Protein AF-G2E8I8-F1 (afdb_monomer_lite)

Foldseek 3Di:
DDDPDDPPDLLALVLLVCLQPDPDQLVVSCVVSVHDSVVSVVSNPDPHSDDDDPDDPDDPDPDDPVLVVVLVVCCVVVVDDPVVSVVCSVVPPD

Organism: NCBI:txid765913

Structure (mmCIF, N/CA/C/O backbone):
data_AF-G2E8I8-F1
#
_entry.id   AF-G2E8I8-F1
#
loop_
_atom_site.group_PDB
_atom_site.id
_atom_site.type_symbol
_atom_site.label_atom_id
_atom_site.label_alt_id
_atom_site.label_comp_id
_atom_site.label_asym_id
_atom_site.label_entity_id
_atom_site.label_seq_id
_atom_site.pdbx_PDB_ins_code
_atom_site.Cartn_x
_atom_site.Cartn_y
_atom_site.Cartn_z
_atom_site.occupancy
_atom_site.B_iso_or_equiv
_atom_site.auth_seq_id
_atom_site.auth_comp_id
_atom_site.auth_asym_id
_atom_site.auth_atom_id
_atom_site.pdbx_PDB_model_num
ATOM 1 N N . MET A 1 1 ? 6.477 13.180 8.780 1.00 54.84 1 MET A N 1
ATOM 2 C CA . MET A 1 1 ? 5.552 12.153 8.260 1.00 54.84 1 MET A CA 1
ATOM 3 C C . MET A 1 1 ? 4.396 12.890 7.606 1.00 54.84 1 MET A C 1
ATOM 5 O O . MET A 1 1 ? 3.645 13.540 8.322 1.00 54.84 1 MET A O 1
ATOM 9 N N . GLU A 1 2 ? 4.308 12.911 6.275 1.00 63.94 2 GLU A N 1
ATOM 10 C CA . GLU A 1 2 ? 3.172 13.553 5.601 1.00 63.94 2 GLU A CA 1
ATOM 11 C C . GLU A 1 2 ? 1.945 12.647 5.696 1.00 63.94 2 GLU A C 1
ATOM 13 O O . GLU A 1 2 ? 1.866 11.607 5.044 1.00 63.94 2 GLU A O 1
ATOM 18 N N . ILE A 1 3 ? 0.986 13.028 6.536 1.00 68.62 3 ILE A N 1
ATOM 19 C CA . ILE A 1 3 ? -0.277 12.305 6.672 1.00 68.62 3 ILE A CA 1
ATOM 20 C C . ILE A 1 3 ? -1.274 12.935 5.697 1.00 68.62 3 ILE A C 1
ATOM 22 O O . ILE A 1 3 ? -1.838 13.996 5.963 1.00 68.62 3 ILE A O 1
ATOM 26 N N . ARG A 1 4 ? -1.513 12.278 4.557 1.00 77.00 4 ARG A N 1
ATOM 27 C CA . ARG A 1 4 ? -2.554 12.681 3.594 1.00 77.00 4 ARG A CA 1
ATOM 28 C C . ARG A 1 4 ? -3.911 12.165 4.070 1.00 77.00 4 ARG A C 1
ATOM 30 O O . ARG A 1 4 ? -4.381 11.119 3.633 1.00 77.00 4 ARG A O 1
ATOM 37 N N . LEU A 1 5 ? -4.523 12.880 5.013 1.00 84.81 5 LEU A N 1
ATOM 38 C CA . LEU A 1 5 ? -5.816 12.506 5.580 1.00 84.81 5 LEU A CA 1
ATOM 39 C C . LEU A 1 5 ? -6.969 13.139 4.796 1.00 84.81 5 LEU A C 1
ATOM 41 O O . LEU A 1 5 ? -7.045 14.356 4.646 1.00 84.81 5 LEU A O 1
ATOM 45 N N . HIS A 1 6 ? -7.914 12.315 4.348 1.00 86.25 6 HIS A N 1
ATOM 46 C CA . HIS A 1 6 ? -9.167 12.822 3.798 1.00 86.25 6 HIS A CA 1
ATOM 47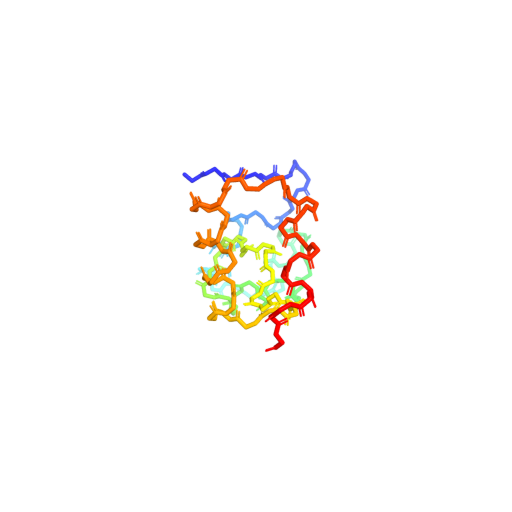 C C . HIS A 1 6 ? -10.019 13.463 4.908 1.00 86.25 6 HIS A C 1
ATOM 49 O O . HIS A 1 6 ? -10.180 12.871 5.974 1.00 86.25 6 HIS A O 1
ATOM 55 N N . LYS A 1 7 ? -10.635 14.627 4.649 1.00 89.31 7 LYS A N 1
ATOM 56 C CA . LYS A 1 7 ? -11.419 15.396 5.643 1.00 89.31 7 LYS A CA 1
ATOM 57 C C . LYS A 1 7 ? -12.514 14.574 6.341 1.00 89.31 7 LYS A C 1
ATOM 59 O O . LYS A 1 7 ? -12.793 14.783 7.514 1.00 89.31 7 LYS A O 1
ATOM 64 N N . ASN A 1 8 ? -13.099 13.613 5.629 1.00 91.88 8 ASN A N 1
ATOM 65 C CA . ASN A 1 8 ? -14.183 12.761 6.137 1.00 91.88 8 ASN A CA 1
ATOM 66 C C . ASN A 1 8 ? -13.703 11.401 6.686 1.00 91.88 8 ASN A C 1
ATOM 68 O O . ASN A 1 8 ? -14.521 10.520 6.953 1.00 91.88 8 ASN A O 1
ATOM 72 N N . ALA A 1 9 ? -12.392 11.175 6.809 1.00 91.50 9 ALA A N 1
ATOM 73 C CA . ALA A 1 9 ? -11.867 9.913 7.316 1.00 91.50 9 ALA A CA 1
ATOM 74 C C . ALA A 1 9 ? -12.157 9.763 8.819 1.00 91.50 9 ALA A C 1
ATOM 76 O O . ALA A 1 9 ? -11.649 10.522 9.638 1.00 91.50 9 ALA A O 1
ATOM 77 N N . ARG A 1 10 ? -12.936 8.739 9.191 1.00 91.88 10 ARG A N 1
ATOM 78 C CA . ARG A 1 10 ? -13.245 8.437 10.602 1.00 91.88 10 ARG A CA 1
ATOM 79 C C . ARG A 1 10 ? -12.164 7.626 11.305 1.00 91.88 10 ARG A C 1
ATOM 81 O O . ARG A 1 10 ? -11.900 7.840 12.475 1.00 91.88 10 ARG A O 1
ATOM 88 N N . THR A 1 11 ? -11.519 6.686 10.618 1.00 93.75 11 THR A N 1
ATOM 89 C CA . THR A 1 11 ? -10.421 5.893 11.195 1.00 93.75 11 THR A CA 1
ATOM 90 C C . THR A 1 11 ? -9.086 6.566 10.908 1.00 93.75 11 THR A C 1
ATOM 92 O O . THR A 1 11 ? -8.332 6.099 10.051 1.00 93.75 11 THR A O 1
ATOM 95 N N . THR A 1 12 ? -8.820 7.681 11.582 1.00 94.25 12 THR A N 1
ATOM 96 C CA . THR A 1 12 ? -7.549 8.419 11.487 1.00 94.25 12 THR A CA 1
ATOM 97 C C . THR A 1 12 ? -6.424 7.677 12.227 1.00 94.25 12 THR A C 1
ATOM 99 O O . THR A 1 12 ? -6.723 6.866 13.106 1.00 94.25 12 THR A O 1
ATOM 102 N N . PRO A 1 13 ? -5.134 7.941 11.942 1.00 93.88 13 PRO A N 1
ATOM 103 C CA . PRO A 1 13 ? -4.017 7.348 12.691 1.00 93.88 13 PR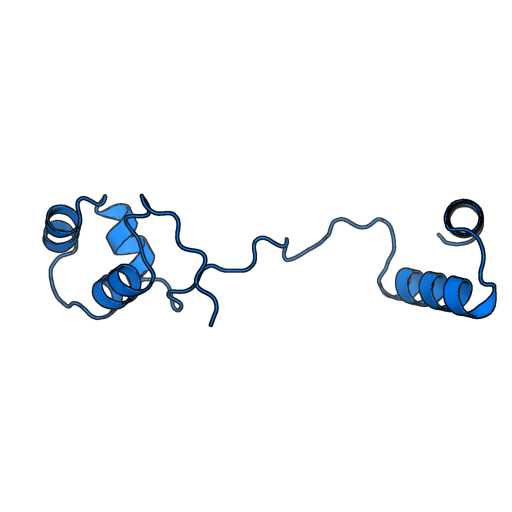O A CA 1
ATOM 104 C C . PRO A 1 13 ? -4.114 7.538 14.211 1.00 93.88 13 PRO A C 1
ATOM 106 O O . PRO A 1 13 ? -3.817 6.615 14.967 1.00 93.88 13 PRO A O 1
ATOM 109 N N . ALA A 1 14 ? -4.607 8.696 14.664 1.00 93.81 14 ALA A N 1
ATOM 110 C CA . ALA A 1 14 ? -4.845 8.967 16.081 1.00 93.81 14 ALA A CA 1
ATOM 111 C C . ALA A 1 14 ? -5.904 8.025 16.676 1.00 93.81 14 ALA A C 1
ATOM 113 O O . ALA A 1 14 ? -5.636 7.356 17.671 1.00 93.81 14 ALA A O 1
ATOM 114 N N . ILE A 1 15 ? -7.059 7.893 16.012 1.00 95.38 15 ILE A N 1
ATOM 115 C CA . ILE A 1 15 ? -8.133 6.994 16.456 1.00 95.38 15 ILE A CA 1
ATOM 116 C C . ILE A 1 15 ? -7.658 5.539 16.419 1.00 95.38 15 ILE A C 1
ATOM 118 O O . ILE A 1 15 ? -7.878 4.796 17.364 1.00 95.38 15 ILE A O 1
ATOM 122 N N . ARG A 1 16 ? -6.946 5.108 15.370 1.00 96.12 16 ARG A N 1
ATOM 123 C CA . ARG A 1 16 ? -6.405 3.738 15.270 1.00 96.12 16 ARG A CA 1
ATOM 124 C C . ARG A 1 16 ? -5.475 3.401 16.440 1.00 96.12 16 ARG A C 1
ATOM 126 O O . ARG A 1 16 ? -5.590 2.308 16.992 1.00 96.12 16 ARG A O 1
ATOM 133 N N . ARG A 1 17 ? -4.607 4.341 16.834 1.00 96.38 17 ARG A N 1
ATOM 134 C CA . ARG A 1 17 ? -3.711 4.208 17.994 1.00 96.38 17 ARG A CA 1
ATOM 135 C C . ARG A 1 17 ? -4.493 4.086 19.297 1.00 96.38 17 ARG A C 1
ATOM 137 O O . ARG A 1 17 ? -4.190 3.229 20.120 1.00 96.38 17 ARG A O 1
ATOM 144 N N . GLU A 1 18 ? -5.531 4.895 19.462 1.00 96.38 18 GLU A N 1
ATOM 145 C CA . GLU A 1 18 ? -6.398 4.829 20.636 1.00 96.38 18 GLU A CA 1
ATOM 146 C C . GLU A 1 18 ? -7.171 3.505 20.714 1.00 96.38 18 GLU A C 1
ATOM 148 O O . GLU A 1 18 ? -7.235 2.878 21.771 1.00 96.38 18 GLU A O 1
ATOM 153 N N . LEU A 1 19 ? -7.688 3.015 19.583 1.00 96.56 19 LEU A N 1
ATOM 154 C CA . LEU A 1 19 ? -8.366 1.720 19.517 1.00 96.56 19 LEU A CA 1
ATOM 155 C C . LEU A 1 19 ? -7.446 0.562 19.938 1.00 96.56 19 LEU A C 1
ATOM 157 O O . LEU A 1 19 ? -7.941 -0.386 20.553 1.00 96.56 19 LEU A O 1
ATOM 161 N N . GLN A 1 20 ? -6.150 0.637 19.609 1.00 96.31 20 GLN A N 1
ATOM 162 C CA . GLN A 1 20 ? -5.122 -0.331 20.012 1.00 96.31 20 GLN A CA 1
ATOM 163 C C . GLN A 1 20 ? -4.778 -0.243 21.503 1.00 96.31 20 GLN A C 1
ATOM 165 O O . GLN A 1 20 ? -4.692 -1.279 22.154 1.00 96.31 20 GLN A O 1
ATOM 170 N N . ALA A 1 21 ? -4.601 0.968 22.037 1.00 95.81 21 ALA A N 1
ATOM 171 C CA . ALA A 1 21 ? -4.170 1.184 23.420 1.00 95.81 21 ALA A CA 1
ATOM 172 C C . ALA A 1 21 ? -5.297 1.012 24.455 1.00 95.81 21 ALA A C 1
ATOM 174 O O . ALA A 1 21 ? -5.042 0.677 25.609 1.00 95.81 21 ALA A O 1
ATOM 175 N N . SER A 1 22 ? -6.548 1.256 24.062 1.00 95.25 22 SER A N 1
ATOM 176 C CA . SER A 1 22 ? -7.688 1.209 24.976 1.00 95.25 22 SER A CA 1
ATOM 177 C C . SER A 1 22 ? -7.976 -0.212 25.472 1.00 95.25 22 SER A C 1
ATOM 179 O O . SER A 1 22 ? -7.985 -1.164 24.692 1.00 95.25 22 SER A O 1
ATOM 181 N N . THR A 1 23 ? -8.322 -0.350 26.753 1.00 95.06 23 THR A N 1
ATOM 182 C CA . THR A 1 23 ? -8.792 -1.602 27.375 1.00 95.06 23 THR A CA 1
ATOM 183 C C . THR A 1 23 ? -10.315 -1.761 27.332 1.00 95.06 23 THR A C 1
ATOM 185 O O . THR A 1 23 ? -10.830 -2.838 27.628 1.00 95.06 23 THR A O 1
ATOM 188 N N . LEU A 1 24 ? -11.052 -0.727 26.903 1.00 95.81 24 LEU A N 1
ATOM 189 C CA . LEU A 1 24 ? -12.517 -0.725 26.881 1.00 95.81 24 LEU A CA 1
ATOM 190 C C . LEU A 1 24 ? -13.089 -1.836 25.981 1.00 95.81 24 LEU A C 1
ATOM 192 O O . LEU A 1 24 ? -12.433 -2.279 25.035 1.00 95.81 24 LEU A O 1
ATOM 196 N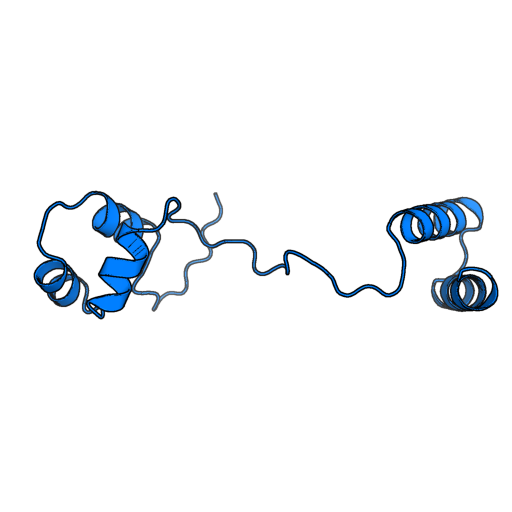 N . PRO A 1 25 ? -14.333 -2.290 26.192 1.00 96.75 25 PRO A N 1
ATOM 197 C CA . PRO A 1 25 ? -14.954 -3.254 25.290 1.00 96.75 25 PRO A CA 1
ATOM 198 C C . PRO A 1 25 ? -15.096 -2.696 23.865 1.00 96.75 25 PRO A C 1
ATOM 200 O O . PRO A 1 25 ? -15.477 -1.541 23.672 1.00 96.75 25 PRO A O 1
ATOM 203 N N . SER A 1 26 ? -14.889 -3.527 22.834 1.00 96.44 26 SER A N 1
ATOM 204 C CA . SER A 1 26 ? -14.964 -3.069 21.432 1.00 96.44 26 SER A CA 1
ATOM 205 C C . SER A 1 26 ? -16.323 -2.475 21.042 1.00 96.44 26 SER A C 1
ATOM 207 O O . SER A 1 26 ? -16.378 -1.656 20.132 1.00 96.44 26 SER A O 1
ATOM 209 N N . LYS A 1 27 ? -17.414 -2.877 21.712 1.00 97.19 27 LYS A N 1
ATOM 210 C CA . LYS A 1 27 ? -18.754 -2.299 21.511 1.00 97.19 27 LYS A CA 1
ATOM 211 C C . LYS A 1 27 ? -18.831 -0.838 21.967 1.00 97.19 27 LYS A C 1
ATOM 213 O O . LYS A 1 27 ? -19.456 -0.037 21.285 1.00 97.19 27 LYS A O 1
ATOM 218 N N . VAL A 1 28 ? -18.166 -0.500 23.074 1.00 97.50 28 VAL A N 1
ATOM 219 C CA . VAL A 1 28 ? -18.138 0.864 23.624 1.00 97.50 28 VAL A CA 1
ATOM 220 C C . VAL A 1 28 ? -17.372 1.787 22.680 1.00 97.50 28 VAL A C 1
ATOM 222 O O . VAL A 1 28 ? -17.905 2.802 22.247 1.00 97.50 28 VAL A O 1
ATOM 225 N N . LEU A 1 29 ? -16.174 1.373 22.258 1.00 97.00 29 LEU A N 1
ATOM 226 C CA . LEU A 1 29 ? -15.371 2.130 21.292 1.00 97.00 29 LEU A CA 1
ATOM 227 C C . LEU A 1 29 ? -16.077 2.277 19.936 1.00 97.00 29 LEU A C 1
ATOM 229 O O . LEU A 1 29 ? -16.014 3.329 19.308 1.00 97.00 29 LEU A O 1
ATOM 233 N N . ALA A 1 30 ? -16.774 1.235 19.477 1.00 97.38 30 ALA A N 1
ATOM 234 C CA . ALA A 1 30 ? -17.544 1.293 18.238 1.00 97.38 30 ALA A CA 1
ATOM 235 C C . ALA A 1 30 ? -18.640 2.369 18.299 1.00 97.38 30 ALA A C 1
ATOM 237 O O . ALA A 1 30 ? -18.765 3.155 17.363 1.00 97.38 30 ALA A O 1
ATOM 238 N N . ALA A 1 31 ? -19.377 2.446 19.411 1.00 97.38 31 ALA A N 1
ATOM 239 C CA . ALA A 1 31 ? -20.378 3.487 19.624 1.00 97.38 31 ALA A CA 1
ATOM 240 C C . ALA A 1 31 ? -19.741 4.885 19.712 1.00 97.38 31 ALA A C 1
ATOM 242 O O . ALA A 1 31 ? -20.185 5.797 19.020 1.00 97.38 31 ALA A O 1
ATOM 243 N N . GLN A 1 32 ? -18.661 5.033 20.488 1.00 96.69 32 GLN A N 1
ATOM 244 C CA . GLN A 1 32 ? -17.972 6.311 20.702 1.00 96.69 32 GLN A CA 1
ATOM 245 C C . GLN A 1 32 ? -17.450 6.931 19.398 1.00 96.69 32 GLN A C 1
ATOM 247 O O . GLN A 1 32 ? -17.673 8.111 19.142 1.00 96.69 32 GLN A O 1
ATOM 252 N N . TYR A 1 33 ? -16.784 6.139 18.553 1.00 95.38 33 TYR A N 1
ATOM 253 C CA . T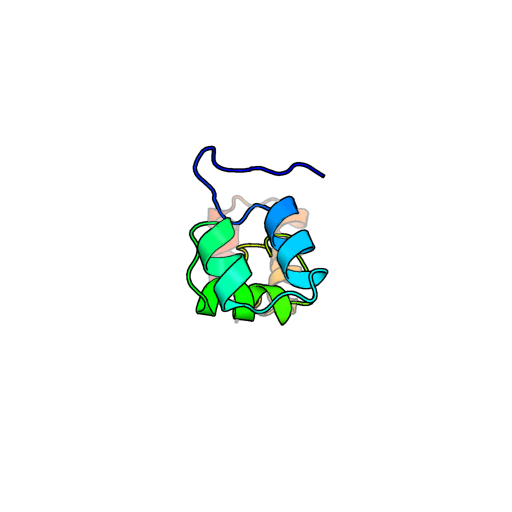YR A 1 33 ? -16.207 6.626 17.291 1.00 95.38 33 TYR A CA 1
ATOM 254 C C . TYR A 1 33 ? -17.148 6.481 16.091 1.00 95.38 33 TYR A C 1
ATOM 256 O O . TYR A 1 33 ? -16.749 6.758 14.958 1.00 95.38 33 TYR A O 1
ATOM 264 N N . ASN A 1 34 ? -18.386 6.028 16.315 1.00 96.00 34 ASN A N 1
ATOM 265 C CA . ASN A 1 34 ? -19.356 5.715 15.269 1.00 96.00 34 ASN A CA 1
ATOM 266 C C . ASN A 1 34 ? -18.739 4.825 14.163 1.00 96.00 34 ASN A C 1
ATOM 268 O O . ASN A 1 34 ? -18.732 5.153 12.968 1.00 96.00 34 ASN A O 1
ATOM 272 N N . LEU A 1 35 ? -18.141 3.717 14.608 1.00 96.38 35 LEU A N 1
ATOM 273 C CA . LEU A 1 35 ? -17.485 2.686 13.804 1.00 96.38 35 LEU A CA 1
ATOM 274 C C . LEU A 1 35 ? -18.218 1.353 13.963 1.00 96.38 35 LEU A C 1
ATOM 276 O O . LEU A 1 35 ? -18.922 1.116 14.940 1.00 96.38 35 LEU A O 1
ATOM 280 N N . SER A 1 36 ? -17.980 0.416 13.048 1.00 97.38 36 SER A N 1
ATOM 281 C CA . SER A 1 36 ? -18.401 -0.966 13.277 1.00 97.38 36 SER A CA 1
ATOM 282 C C . SER A 1 36 ? -17.496 -1.652 14.311 1.00 97.38 36 SER A C 1
ATOM 284 O O . SER A 1 36 ? -16.286 -1.410 14.384 1.00 97.38 36 SER A O 1
ATOM 286 N N . VAL A 1 37 ? -18.060 -2.591 15.076 1.00 97.69 37 VAL A N 1
ATOM 287 C CA . VAL A 1 37 ? -17.292 -3.427 16.020 1.00 97.69 37 VAL A CA 1
ATOM 288 C C . VAL A 1 37 ? -16.187 -4.209 15.297 1.00 97.69 37 VAL A C 1
ATOM 290 O O . VAL A 1 37 ? -15.106 -4.422 15.848 1.00 97.69 37 VAL A O 1
ATOM 293 N N . GLN A 1 38 ? -16.426 -4.612 14.044 1.00 97.62 38 GLN A N 1
ATOM 294 C CA . GLN A 1 38 ? -15.427 -5.283 13.211 1.00 97.62 38 GLN A CA 1
ATOM 295 C C . GLN A 1 38 ? -14.227 -4.375 12.919 1.00 97.62 38 GLN A C 1
ATOM 297 O O . GLN A 1 38 ? -13.089 -4.828 13.033 1.00 97.62 38 GLN A O 1
ATOM 302 N N . THR A 1 39 ? -14.459 -3.093 12.622 1.00 97.06 39 THR A N 1
ATOM 303 C CA . THR A 1 39 ? -13.392 -2.106 12.411 1.00 97.06 39 THR A CA 1
ATOM 304 C C . THR A 1 39 ? -12.543 -1.922 13.666 1.00 97.06 39 THR A C 1
ATOM 306 O O . THR A 1 39 ? -11.316 -1.932 13.575 1.00 97.06 39 THR A O 1
ATOM 309 N N . VAL A 1 40 ? -13.166 -1.851 14.847 1.00 97.38 40 VAL A N 1
ATOM 310 C CA . VAL A 1 40 ? -12.436 -1.779 16.126 1.00 97.38 40 VAL A CA 1
ATOM 311 C C . VAL A 1 40 ? -11.576 -3.026 16.344 1.00 97.38 40 VAL A C 1
ATOM 313 O O . VAL A 1 40 ? -10.378 -2.926 16.608 1.00 97.38 40 VAL A O 1
ATOM 316 N N . ARG A 1 41 ? -12.156 -4.220 16.164 1.00 97.19 41 ARG A N 1
ATOM 317 C CA . ARG A 1 41 ? -11.432 -5.498 16.294 1.00 97.19 41 ARG A CA 1
ATOM 318 C C . ARG A 1 41 ? -10.297 -5.647 15.280 1.00 97.19 41 ARG A C 1
ATOM 320 O O . ARG A 1 41 ? -9.299 -6.298 15.584 1.00 97.19 41 ARG A O 1
ATOM 327 N N . LYS A 1 42 ? -10.459 -5.103 14.071 1.00 96.38 42 LYS A N 1
ATOM 328 C CA . LYS A 1 42 ? -9.424 -5.079 13.030 1.00 96.38 42 LYS A CA 1
ATOM 329 C C . LYS A 1 42 ? -8.239 -4.234 13.483 1.00 96.38 42 LYS A C 1
ATOM 331 O O . LYS A 1 42 ? -7.118 -4.724 13.449 1.00 96.38 42 LYS A O 1
ATOM 336 N N . TRP A 1 43 ? -8.478 -3.002 13.931 1.00 96.50 43 TRP A N 1
ATOM 337 C CA . TRP A 1 43 ? -7.399 -2.096 14.328 1.00 96.50 43 TRP A CA 1
ATOM 338 C C . TRP A 1 43 ? -6.677 -2.534 15.600 1.00 96.50 43 TRP A C 1
ATOM 340 O O . TRP A 1 43 ? -5.457 -2.440 15.638 1.00 96.50 43 TRP A O 1
ATOM 350 N N . ARG A 1 44 ? -7.378 -3.142 16.565 1.00 95.31 44 ARG A N 1
ATOM 351 C CA . ARG A 1 44 ? -6.740 -3.756 17.744 1.00 95.31 44 ARG A CA 1
ATOM 352 C C . ARG A 1 44 ? -5.737 -4.856 17.427 1.00 95.31 44 ARG A C 1
ATOM 354 O O . ARG A 1 44 ? -4.758 -5.005 18.139 1.00 95.31 44 ARG A O 1
ATOM 361 N N . ARG A 1 45 ? -6.012 -5.654 16.394 1.00 95.25 45 ARG A N 1
ATOM 362 C CA . ARG A 1 45 ? -5.161 -6.787 16.003 1.00 95.25 45 ARG A CA 1
ATOM 363 C C . ARG A 1 45 ? -4.022 -6.391 15.068 1.00 95.25 45 ARG A C 1
ATOM 365 O O . ARG A 1 45 ? -3.141 -7.204 14.820 1.00 95.25 45 ARG A O 1
ATOM 372 N N . ARG A 1 46 ? -4.049 -5.180 14.510 1.00 94.88 46 ARG A N 1
ATOM 373 C CA . ARG A 1 46 ? -2.970 -4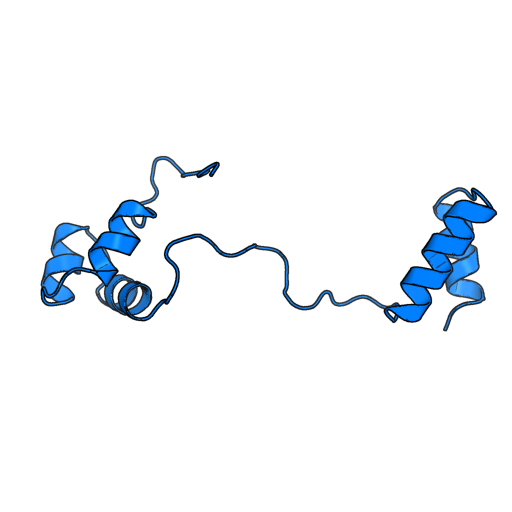.683 13.652 1.00 94.88 46 ARG A CA 1
ATOM 374 C C . ARG A 1 46 ? -1.782 -4.259 14.502 1.00 94.88 46 ARG A C 1
ATOM 376 O O . ARG A 1 46 ? -1.965 -3.691 15.569 1.00 94.88 46 ARG A O 1
ATOM 383 N N . THR A 1 47 ? -0.585 -4.477 13.976 1.00 94.00 47 THR A N 1
ATOM 384 C CA . THR A 1 47 ? 0.684 -4.053 14.585 1.00 94.00 47 THR A CA 1
ATOM 385 C C . THR A 1 47 ? 1.041 -2.603 14.263 1.00 94.00 47 THR A C 1
ATOM 387 O O . THR A 1 47 ? 1.791 -1.978 15.001 1.00 94.00 47 THR A O 1
ATOM 390 N N . VAL A 1 48 ? 0.487 -2.048 13.180 1.00 93.50 48 VAL A N 1
ATOM 391 C CA . VAL A 1 48 ? 0.766 -0.686 12.704 1.00 93.50 48 VAL A CA 1
ATOM 392 C C . VAL A 1 48 ? -0.518 0.129 12.553 1.00 93.50 48 VAL A C 1
ATOM 394 O O . VAL A 1 48 ? -1.580 -0.416 12.233 1.00 93.50 48 VAL A O 1
ATOM 397 N N . VAL A 1 49 ? -0.416 1.442 12.781 1.00 93.50 49 VAL A N 1
ATOM 398 C CA . VAL A 1 49 ? -1.528 2.405 12.640 1.00 93.50 49 VAL A CA 1
ATOM 399 C C . VAL A 1 49 ? -1.540 3.116 11.294 1.00 93.50 49 VAL A C 1
ATOM 401 O O . VAL A 1 49 ? -2.585 3.614 10.874 1.00 93.50 49 VAL A O 1
ATOM 404 N N . GLU A 1 50 ? -0.399 3.149 10.619 1.00 90.69 50 GLU A N 1
ATOM 405 C CA . GLU A 1 50 ? -0.230 3.855 9.357 1.00 90.69 50 GLU A CA 1
ATOM 406 C C . GLU A 1 50 ? -0.812 3.063 8.189 1.00 90.69 50 GLU A C 1
ATOM 408 O O . GLU A 1 50 ? -0.974 1.839 8.250 1.00 90.69 50 GLU A O 1
ATOM 413 N N . ASP A 1 51 ? -1.157 3.778 7.121 1.00 87.50 51 ASP A N 1
ATOM 414 C CA . ASP A 1 51 ? -1.557 3.130 5.879 1.00 87.50 51 ASP A CA 1
ATOM 415 C C . ASP A 1 51 ? -0.335 2.476 5.229 1.00 87.50 51 ASP A C 1
ATOM 417 O O . ASP A 1 51 ? 0.726 3.083 5.081 1.00 87.50 51 ASP A O 1
ATOM 421 N N . ALA A 1 52 ? -0.490 1.207 4.853 1.00 85.69 52 ALA A N 1
ATOM 422 C CA . ALA A 1 52 ? 0.516 0.518 4.068 1.00 85.69 52 ALA A CA 1
ATOM 423 C C . ALA A 1 52 ? 0.593 1.129 2.664 1.00 85.69 52 ALA A C 1
ATOM 425 O O . ALA A 1 52 ? -0.348 1.763 2.179 1.00 85.69 52 ALA A O 1
ATOM 426 N N . SER A 1 53 ? 1.718 0.895 1.994 1.00 85.69 53 SER A N 1
ATOM 427 C CA . SER A 1 53 ? 1.846 1.233 0.582 1.00 85.69 53 SER A CA 1
ATOM 428 C C . SER A 1 53 ? 0.713 0.588 -0.222 1.00 85.69 53 SER A C 1
ATOM 430 O O . SER A 1 53 ? 0.411 -0.589 -0.046 1.00 85.69 53 SER A O 1
ATOM 432 N N . HIS A 1 54 ? 0.120 1.354 -1.138 1.00 84.56 54 HIS A N 1
ATOM 433 C CA . HIS A 1 54 ? -0.830 0.826 -2.121 1.00 84.56 54 HIS A CA 1
ATOM 434 C C . HIS A 1 54 ? -0.123 0.044 -3.237 1.00 84.56 54 HIS A C 1
ATOM 436 O O . HIS A 1 54 ? -0.783 -0.547 -4.089 1.00 84.56 54 HIS A O 1
ATOM 442 N N . ARG A 1 55 ? 1.218 0.059 -3.268 1.00 87.00 55 ARG A N 1
ATOM 443 C CA . ARG A 1 55 ? 1.985 -0.704 -4.251 1.00 87.00 55 ARG A CA 1
ATOM 444 C C . ARG A 1 55 ? 1.816 -2.201 -3.975 1.00 87.00 55 ARG A C 1
ATOM 446 O O . ARG A 1 55 ? 1.998 -2.612 -2.827 1.00 87.00 55 ARG A O 1
ATOM 453 N N . PRO A 1 56 ? 1.510 -3.012 -5.000 1.00 88.19 56 PRO A N 1
ATOM 454 C CA . PRO A 1 56 ? 1.481 -4.460 -4.861 1.00 88.19 56 PRO A CA 1
ATOM 455 C C . PRO A 1 56 ? 2.811 -4.987 -4.318 1.00 88.19 56 PRO A C 1
ATOM 457 O O . PRO A 1 56 ? 3.875 -4.519 -4.718 1.00 88.19 56 PRO A O 1
ATOM 460 N N . HIS A 1 57 ? 2.756 -5.994 -3.444 1.00 86.00 57 HIS A N 1
ATOM 461 C CA . HIS A 1 57 ? 3.963 -6.667 -2.950 1.00 86.00 57 HIS A CA 1
ATOM 462 C C . HIS A 1 57 ? 4.692 -7.445 -4.048 1.00 86.00 57 HIS A C 1
ATOM 464 O O . HIS A 1 57 ? 5.907 -7.601 -3.991 1.00 86.00 57 HIS A O 1
ATOM 470 N N . ARG A 1 58 ? 3.943 -7.929 -5.042 1.00 84.25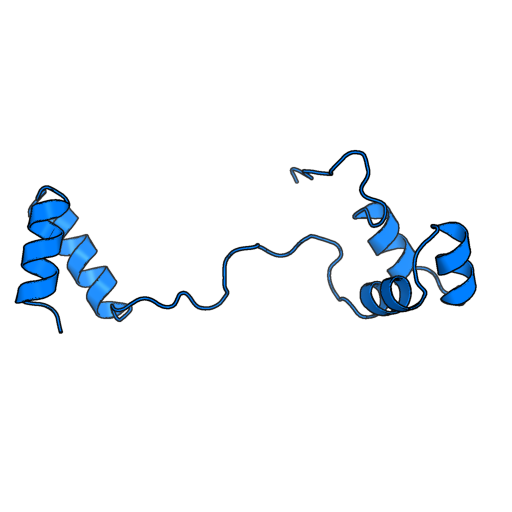 58 ARG A N 1
ATOM 471 C CA . ARG A 1 58 ? 4.469 -8.596 -6.227 1.00 84.25 58 ARG A CA 1
ATOM 472 C C . ARG A 1 58 ? 3.898 -7.900 -7.449 1.00 84.25 58 ARG A C 1
ATOM 474 O O . ARG A 1 58 ? 2.681 -7.879 -7.631 1.00 84.25 58 ARG A O 1
ATOM 481 N N . LEU A 1 59 ? 4.772 -7.317 -8.257 1.00 83.62 59 LEU A N 1
ATOM 482 C CA . LEU A 1 59 ? 4.399 -6.830 -9.576 1.00 83.62 59 LEU A CA 1
ATOM 483 C C . LEU A 1 59 ? 4.370 -8.033 -10.520 1.00 83.62 59 LEU A C 1
ATOM 485 O O . LEU A 1 59 ? 5.271 -8.867 -10.491 1.00 83.62 59 LEU A O 1
ATOM 489 N N . SER A 1 60 ? 3.307 -8.156 -11.311 1.00 84.06 60 SER A N 1
ATOM 490 C CA . SER A 1 60 ? 3.222 -9.175 -12.357 1.00 84.06 60 SER A CA 1
ATOM 491 C C . SER A 1 60 ? 3.955 -8.656 -13.591 1.00 84.06 60 SER A C 1
ATOM 493 O O . SER A 1 60 ? 3.320 -8.158 -14.519 1.00 84.06 60 SER A O 1
ATOM 495 N N . THR A 1 61 ? 5.286 -8.692 -13.562 1.00 86.62 61 THR A N 1
ATOM 496 C CA . THR A 1 61 ? 6.136 -8.334 -14.703 1.00 86.62 61 THR A CA 1
ATOM 497 C C . THR A 1 61 ? 6.422 -9.567 -15.559 1.00 86.62 61 THR A C 1
ATOM 499 O O . THR A 1 61 ? 6.345 -10.701 -15.089 1.00 86.62 61 THR A O 1
ATOM 502 N N . THR A 1 62 ? 6.684 -9.350 -16.849 1.00 89.19 62 THR A N 1
ATOM 503 C CA . THR A 1 62 ? 7.082 -10.422 -17.775 1.00 89.19 62 THR A CA 1
ATOM 504 C C . THR A 1 62 ? 8.571 -10.728 -17.701 1.00 89.19 62 THR A C 1
ATOM 506 O O . THR A 1 62 ? 8.966 -11.825 -18.070 1.00 89.19 62 THR A O 1
ATOM 509 N N . LEU A 1 63 ? 9.380 -9.764 -17.254 1.00 91.69 63 LEU A N 1
ATOM 510 C CA . LEU A 1 63 ? 10.823 -9.915 -17.135 1.00 91.69 63 LEU A CA 1
ATOM 511 C C . LEU A 1 63 ? 11.199 -10.459 -15.755 1.00 91.69 63 LEU A C 1
ATOM 513 O O . LEU A 1 63 ? 10.614 -10.068 -14.742 1.00 91.69 63 LEU A O 1
ATOM 517 N N . SER A 1 64 ? 12.195 -11.340 -15.717 1.00 92.62 64 SER A N 1
ATOM 518 C CA . SER A 1 64 ? 12.866 -11.717 -14.477 1.00 92.62 64 SER A CA 1
ATOM 519 C C . SER A 1 64 ? 13.698 -10.541 -13.941 1.00 92.62 64 SER A C 1
ATOM 521 O O . SER A 1 64 ? 14.086 -9.656 -14.711 1.00 92.62 64 SER A O 1
ATOM 523 N N . PRO A 1 65 ? 14.035 -10.525 -12.639 1.00 91.69 65 PRO A N 1
ATOM 524 C CA . PRO A 1 65 ? 14.903 -9.493 -12.072 1.00 91.69 65 PRO A CA 1
ATOM 525 C C . PRO A 1 65 ? 16.241 -9.342 -12.813 1.00 91.69 65 PRO A C 1
ATOM 527 O O . PRO A 1 65 ? 16.730 -8.231 -13.000 1.00 91.69 65 PRO A O 1
ATOM 530 N N . GLU A 1 66 ? 16.829 -10.445 -13.276 1.00 94.12 66 GLU A N 1
ATOM 531 C CA . GLU A 1 66 ? 18.091 -10.450 -14.023 1.00 94.12 66 GLU A CA 1
ATOM 532 C C . GLU A 1 66 ? 17.929 -9.815 -15.410 1.00 94.12 66 GLU A C 1
ATOM 534 O O . GLU A 1 66 ? 18.780 -9.039 -15.849 1.00 94.12 66 GLU A O 1
ATOM 539 N N . GLN A 1 67 ? 16.816 -10.104 -16.088 1.00 95.44 67 GLN A N 1
ATOM 540 C CA . GLN A 1 67 ? 16.492 -9.501 -17.378 1.00 95.44 67 GLN A CA 1
ATOM 541 C C . GLN A 1 67 ? 16.225 -7.998 -17.245 1.00 95.44 67 GLN A C 1
ATOM 543 O O . GLN A 1 67 ? 16.664 -7.227 -18.095 1.00 95.44 67 GLN A O 1
ATOM 548 N N . GLU A 1 68 ? 15.555 -7.559 -16.176 1.00 94.12 68 GLU A N 1
ATOM 549 C CA . GLU A 1 68 ? 15.351 -6.131 -15.903 1.00 94.12 68 GLU A CA 1
ATOM 550 C C . GLU A 1 68 ? 16.692 -5.395 -15.769 1.00 94.12 68 GLU A C 1
ATOM 552 O O . GLU A 1 68 ? 16.885 -4.354 -16.400 1.00 94.12 68 GLU A O 1
ATOM 557 N N . VAL A 1 69 ? 17.646 -5.962 -15.021 1.00 95.56 69 VAL A N 1
ATOM 558 C CA . VAL A 1 69 ? 19.001 -5.397 -14.882 1.00 95.56 69 VAL A CA 1
ATOM 559 C C . VAL A 1 69 ? 19.709 -5.312 -16.236 1.00 95.56 69 VAL A C 1
ATOM 561 O O . VAL A 1 69 ? 20.311 -4.282 -16.546 1.00 95.56 69 VAL A O 1
ATOM 564 N N . LEU A 1 70 ? 19.601 -6.351 -17.069 1.00 95.88 70 LEU A N 1
ATOM 565 C CA . LEU A 1 70 ? 20.177 -6.352 -18.415 1.00 95.88 70 LEU A CA 1
ATOM 566 C C . LEU A 1 70 ? 19.577 -5.242 -19.293 1.00 95.88 70 LEU A C 1
ATOM 568 O O . LEU A 1 70 ? 20.320 -4.498 -19.931 1.00 95.88 70 LEU A O 1
ATOM 572 N N . VAL A 1 71 ? 18.250 -5.086 -19.301 1.00 95.38 71 VAL A N 1
ATOM 573 C CA . VAL A 1 71 ? 17.564 -4.044 -20.086 1.00 95.38 71 VAL A CA 1
ATOM 574 C C . VAL A 1 71 ? 17.956 -2.641 -19.616 1.00 95.38 71 VAL A C 1
ATOM 576 O O . VAL A 1 71 ? 18.160 -1.754 -20.447 1.00 95.38 71 VAL A O 1
ATOM 579 N N . VAL A 1 72 ? 18.110 -2.430 -18.304 1.00 95.12 72 VAL A N 1
ATOM 580 C CA . VAL A 1 72 ? 18.596 -1.154 -17.752 1.00 95.12 72 VAL A CA 1
ATOM 581 C C . VAL A 1 72 ? 20.017 -0.861 -18.237 1.00 95.12 72 VAL A C 1
ATOM 583 O O . VAL A 1 72 ? 20.257 0.227 -18.760 1.00 95.12 72 VAL A O 1
ATOM 586 N N . ALA A 1 73 ? 20.928 -1.835 -18.168 1.00 95.88 73 ALA A N 1
ATOM 587 C CA . ALA A 1 73 ? 22.298 -1.667 -18.654 1.00 95.88 73 ALA A CA 1
ATOM 588 C C . ALA A 1 73 ? 22.350 -1.373 -20.166 1.00 95.88 73 ALA A C 1
ATOM 590 O O . ALA A 1 73 ? 23.097 -0.497 -20.604 1.00 95.88 73 ALA A O 1
ATOM 591 N N . LEU A 1 74 ? 21.524 -2.047 -20.976 1.00 95.00 74 LEU A N 1
ATOM 592 C CA . LEU A 1 74 ? 21.402 -1.762 -22.411 1.00 95.00 74 LEU A CA 1
ATOM 593 C C . LEU A 1 74 ? 20.901 -0.336 -22.665 1.00 95.00 74 LEU A C 1
ATOM 595 O O . LEU A 1 74 ? 21.408 0.345 -23.553 1.00 95.00 74 LEU A O 1
ATOM 599 N N . ARG A 1 75 ? 19.943 0.151 -21.868 1.00 95.12 75 ARG A N 1
ATOM 600 C CA . ARG A 1 75 ? 19.449 1.528 -21.982 1.00 95.12 75 ARG A CA 1
ATOM 601 C C . ARG A 1 75 ? 20.532 2.553 -21.666 1.00 95.12 75 ARG A C 1
ATOM 603 O O . ARG A 1 75 ? 20.652 3.539 -22.385 1.00 95.12 75 ARG A O 1
ATOM 610 N N . GLU A 1 76 ? 21.291 2.335 -20.598 1.00 95.50 76 GLU A N 1
ATOM 611 C CA . GLU A 1 76 ? 22.349 3.252 -20.157 1.00 95.50 76 GLU A CA 1
ATOM 612 C C . GLU A 1 76 ? 23.545 3.276 -21.117 1.00 95.50 76 GLU A C 1
ATOM 614 O O . GLU A 1 76 ? 24.174 4.317 -21.284 1.00 95.50 76 GLU A O 1
ATOM 619 N N . THR A 1 77 ? 23.842 2.152 -21.775 1.00 96.44 77 THR A N 1
ATOM 620 C CA . THR A 1 77 ? 24.990 2.024 -22.688 1.00 96.44 77 THR A CA 1
ATOM 621 C C . THR A 1 77 ? 24.668 2.431 -24.119 1.00 96.44 77 THR A C 1
ATOM 623 O O . THR A 1 77 ? 25.456 3.131 -24.751 1.00 96.44 77 THR A O 1
ATOM 626 N N . LEU A 1 78 ? 23.520 1.998 -24.642 1.00 94.62 78 LEU A N 1
ATOM 627 C CA . LEU A 1 78 ? 23.145 2.225 -26.038 1.00 94.62 78 LEU A CA 1
ATOM 628 C C . LEU A 1 78 ? 22.363 3.528 -26.234 1.00 94.62 78 LEU A C 1
ATOM 630 O O . LEU A 1 78 ? 22.247 3.993 -27.364 1.00 94.62 78 LEU A O 1
ATOM 634 N N . LEU A 1 79 ? 21.813 4.099 -25.152 1.00 94.12 79 LEU A N 1
ATOM 635 C CA . LEU A 1 79 ? 20.996 5.321 -25.156 1.00 94.12 79 LEU A CA 1
ATOM 636 C C . LEU A 1 79 ? 19.862 5.293 -26.196 1.00 94.12 79 LEU A C 1
ATOM 638 O O . LEU A 1 79 ? 19.468 6.326 -26.738 1.00 94.12 79 LEU A O 1
ATOM 642 N N . LEU A 1 80 ? 19.328 4.097 -26.464 1.00 92.62 80 LEU A N 1
ATOM 643 C CA . LEU A 1 80 ? 18.245 3.904 -27.420 1.00 92.62 80 LEU A CA 1
ATOM 644 C C . LEU A 1 80 ? 16.969 4.631 -26.963 1.00 92.62 80 LEU A C 1
ATOM 646 O O . LEU A 1 80 ? 16.672 4.672 -25.759 1.00 92.62 80 LEU A O 1
ATOM 650 N N . PRO A 1 81 ? 16.158 5.134 -27.912 1.00 95.62 81 PRO A N 1
ATOM 651 C CA . PRO A 1 81 ? 14.765 5.462 -27.648 1.00 95.62 81 PRO A CA 1
ATOM 652 C C . PRO A 1 81 ? 14.040 4.279 -26.995 1.00 95.62 81 PRO A C 1
ATOM 654 O O . PRO A 1 81 ? 14.351 3.116 -27.254 1.00 95.62 81 PRO A O 1
ATOM 657 N N . LEU A 1 82 ? 13.050 4.564 -26.145 1.00 95.06 82 LEU A N 1
ATOM 658 C CA . LEU A 1 82 ? 12.324 3.511 -25.422 1.00 95.06 82 LEU A CA 1
ATOM 659 C C . LEU A 1 82 ? 11.629 2.518 -26.363 1.00 95.06 82 LEU A C 1
ATOM 661 O O . LEU A 1 82 ? 11.576 1.332 -26.044 1.00 95.06 82 LEU A O 1
ATOM 665 N N . ASP A 1 83 ? 11.138 2.986 -27.511 1.00 96.75 83 ASP A N 1
ATOM 666 C CA . ASP A 1 83 ? 10.482 2.135 -28.506 1.00 96.75 83 ASP A CA 1
ATOM 667 C C . ASP A 1 83 ? 11.468 1.137 -29.134 1.00 96.75 83 ASP A C 1
ATOM 669 O O . ASP A 1 83 ? 11.172 -0.057 -29.225 1.00 96.75 83 ASP A O 1
ATOM 673 N N . ASP A 1 84 ? 12.678 1.595 -29.467 1.00 95.81 84 ASP A N 1
ATOM 674 C CA . ASP A 1 84 ? 13.742 0.745 -30.009 1.00 95.81 84 ASP A CA 1
ATOM 675 C C . ASP A 1 84 ? 14.256 -0.238 -28.953 1.00 95.81 84 ASP A C 1
ATOM 677 O O . ASP A 1 84 ? 14.434 -1.426 -29.228 1.00 95.81 84 ASP A O 1
ATOM 681 N N . LEU A 1 85 ? 14.422 0.221 -27.709 1.00 95.88 85 LEU A N 1
ATOM 682 C CA . LEU A 1 85 ? 14.798 -0.644 -26.593 1.00 95.88 85 LEU A CA 1
ATOM 683 C C . LEU A 1 85 ? 13.750 -1.740 -26.355 1.00 95.88 85 LEU A C 1
ATOM 685 O O . LEU A 1 85 ? 14.113 -2.887 -26.086 1.00 95.88 85 LEU A O 1
ATOM 689 N N . LEU A 1 86 ? 12.458 -1.417 -26.476 1.00 95.12 86 LEU A N 1
ATOM 690 C CA . LEU A 1 86 ? 11.374 -2.390 -26.360 1.00 95.12 86 LEU A CA 1
ATOM 691 C C . LEU A 1 86 ? 11.436 -3.427 -27.489 1.00 95.12 86 LEU A C 1
ATOM 693 O O . LEU A 1 86 ? 11.268 -4.620 -27.221 1.00 95.12 86 LEU A O 1
ATOM 697 N N . ALA A 1 87 ? 11.684 -2.991 -28.728 1.00 96.31 87 ALA A N 1
ATOM 698 C CA . ALA A 1 87 ? 11.830 -3.884 -29.874 1.00 96.31 87 ALA A CA 1
ATOM 699 C C . ALA A 1 87 ? 13.010 -4.853 -29.688 1.00 96.31 87 ALA A C 1
ATOM 701 O O . ALA A 1 87 ? 12.835 -6.063 -29.830 1.00 96.31 87 ALA A O 1
ATOM 702 N N . VAL A 1 88 ? 14.176 -4.339 -29.280 1.00 94.88 88 VAL A N 1
ATOM 703 C CA . VAL A 1 88 ? 15.376 -5.141 -28.986 1.00 94.88 88 VAL A CA 1
ATOM 704 C C . VAL A 1 88 ? 15.116 -6.116 -27.835 1.00 94.88 88 VAL A C 1
ATOM 706 O O . VAL A 1 88 ? 15.376 -7.309 -27.966 1.00 94.88 88 VAL A O 1
ATOM 709 N N . THR A 1 89 ? 14.539 -5.645 -26.728 1.00 95.44 89 THR A N 1
ATOM 710 C CA . THR A 1 89 ? 14.227 -6.487 -25.560 1.00 95.44 89 THR A CA 1
ATOM 711 C C . THR A 1 89 ? 13.333 -7.663 -25.946 1.00 95.44 89 THR A C 1
ATOM 713 O O . THR A 1 89 ? 13.642 -8.802 -25.617 1.00 95.44 89 THR A O 1
ATOM 716 N N . ARG A 1 90 ? 12.254 -7.415 -26.700 1.00 94.19 90 ARG A N 1
ATOM 717 C CA . ARG A 1 90 ? 11.331 -8.474 -27.143 1.00 94.19 90 ARG A CA 1
ATOM 718 C C . ARG A 1 90 ? 11.967 -9.470 -28.109 1.00 94.19 90 ARG A C 1
ATOM 720 O O . ARG A 1 90 ? 11.549 -10.624 -28.134 1.00 94.19 90 ARG A O 1
ATOM 727 N N . ALA A 1 91 ? 12.915 -9.019 -28.927 1.00 95.44 91 ALA A N 1
ATOM 728 C CA . ALA A 1 91 ? 13.557 -9.856 -29.932 1.00 95.44 91 ALA A CA 1
ATOM 729 C C . ALA A 1 91 ? 14.645 -10.765 -29.345 1.00 95.44 91 ALA A C 1
ATOM 731 O O . ALA A 1 91 ? 14.836 -11.867 -29.851 1.00 95.44 91 ALA A O 1
ATOM 732 N N . PHE A 1 92 ? 15.354 -10.311 -28.306 1.00 95.06 92 PHE A N 1
ATOM 733 C CA . PHE A 1 92 ? 16.591 -10.961 -27.858 1.00 95.06 92 PHE A CA 1
ATOM 734 C C . PHE A 1 92 ? 16.595 -11.416 -26.394 1.00 95.06 92 PHE A C 1
ATOM 736 O O . PHE A 1 92 ? 17.536 -12.095 -25.987 1.00 95.06 92 PHE A O 1
ATOM 743 N N . ILE A 1 93 ? 15.587 -11.059 -25.592 1.00 92.62 93 ILE A N 1
ATOM 744 C CA . ILE A 1 93 ? 15.525 -11.402 -24.165 1.00 92.62 93 ILE A CA 1
ATOM 745 C C . ILE A 1 93 ? 14.274 -12.260 -23.915 1.00 92.62 93 ILE A C 1
ATOM 747 O O . ILE A 1 93 ? 13.150 -11.800 -24.128 1.00 92.62 93 ILE A O 1
ATOM 751 N N . HIS A 1 94 ? 14.484 -13.513 -23.491 1.00 85.56 94 HIS A N 1
ATOM 752 C CA . HIS A 1 94 ? 13.455 -14.535 -23.240 1.00 85.56 94 HIS A CA 1
ATOM 753 C C . HIS A 1 94 ? 13.495 -15.017 -21.799 1.00 85.56 94 HIS A C 1
ATOM 755 O O . HIS A 1 94 ? 14.616 -15.319 -21.326 1.00 85.56 94 HIS A O 1
#

Radius of gyration: 23.42 Å; chains: 1; bounding box: 45×30×57 Å

Sequence (94 aa):
MEIRLHKNARTTPAIRRELQASTLPSKVLAAQYNLSVQTVRKWRRRTVVEDASHRPHRLSTTLSPEQEVLVVALRETLLLPLDDLLAVTRAFIH

Secondary structure (DSSP, 8-state):
------TT-SS-HHHHHHHHH--S-HHHHHHHTT--HHHHHHHHH-S--SPPPSS-SS---SS-HHHHHHHHHHHHHH---HHHHHHHHHHH--

pLDDT: mean 92.45, std 6.91, range [54.84, 97.69]